Protein AF-A0A7X6PCL8-F1 (afdb_monomer_lite)

Sequence (143 aa):
LRKQEKLTSCVTVKIRYSNFDTHTVQKRIPYTAFDHVLTGIAKDLLTRLYQRRMLIRLIGVRLSHLVRGVQQLDMFDDTPEKISLYMAIDRIRGRFGRDAVRRAAGVMTTGEREERESRRCEYTSDEQKMIRERLRGCVMYGR

pLDDT: mean 78.87, std 12.87, range [42.5, 95.56]

Structure (mmCIF, N/CA/C/O backbone):
data_AF-A0A7X6PCL8-F1
#
_entry.id   AF-A0A7X6PCL8-F1
#
loop_
_atom_site.group_PDB
_atom_site.id
_atom_site.type_symbol
_atom_site.label_atom_id
_atom_site.label_alt_id
_atom_site.label_comp_id
_atom_site.label_asym_id
_atom_site.label_entity_id
_atom_site.label_seq_id
_atom_site.pdbx_PDB_ins_code
_atom_site.Cartn_x
_atom_site.Cartn_y
_atom_site.Cartn_z
_atom_site.occupancy
_atom_site.B_iso_or_equiv
_atom_site.auth_seq_id
_atom_site.auth_comp_id
_atom_site.auth_asym_id
_atom_site.auth_atom_id
_atom_site.pdbx_PDB_model_num
ATOM 1 N N . LEU A 1 1 ? -3.110 -3.630 -9.657 1.00 77.75 1 LEU A N 1
ATOM 2 C CA . LEU A 1 1 ? -1.780 -3.454 -10.273 1.00 77.75 1 LEU A CA 1
ATOM 3 C C . LEU A 1 1 ? -1.328 -4.741 -10.966 1.00 77.75 1 LEU A C 1
ATOM 5 O O . LEU A 1 1 ? -1.470 -4.802 -12.177 1.00 77.75 1 LEU A O 1
ATOM 9 N N . ARG A 1 2 ? -0.944 -5.794 -10.226 1.00 79.00 2 ARG A N 1
ATOM 10 C CA . ARG A 1 2 ? -0.421 -7.056 -10.796 1.00 79.00 2 ARG A CA 1
ATOM 11 C C . ARG A 1 2 ? -1.358 -7.795 -11.757 1.00 79.00 2 ARG A C 1
ATOM 13 O O . ARG A 1 2 ? -0.925 -8.179 -12.826 1.00 79.00 2 ARG A O 1
ATOM 20 N N . LYS A 1 3 ? -2.665 -7.872 -11.458 1.00 80.38 3 LYS A N 1
ATOM 21 C CA . LYS A 1 3 ? -3.669 -8.449 -12.386 1.00 80.38 3 LYS A CA 1
ATOM 22 C C . LYS A 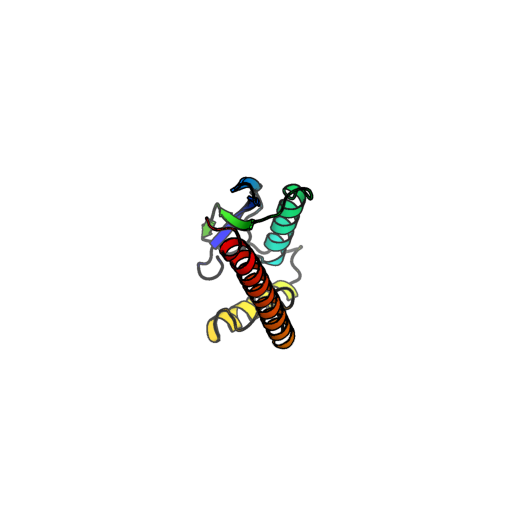1 3 ? -3.718 -7.748 -13.757 1.00 80.38 3 LYS A C 1
ATOM 24 O O . LYS A 1 3 ? -4.203 -8.322 -14.717 1.00 80.38 3 LYS A O 1
ATOM 29 N N . GLN A 1 4 ? -3.292 -6.488 -13.825 1.00 83.31 4 GLN A N 1
ATOM 30 C CA . GLN A 1 4 ? -3.278 -5.704 -15.062 1.00 83.31 4 GLN A CA 1
ATOM 31 C C . GLN A 1 4 ? -1.868 -5.572 -15.656 1.00 83.31 4 GLN A C 1
ATOM 33 O O . GLN A 1 4 ? -1.714 -4.773 -16.574 1.00 83.31 4 GLN A O 1
ATOM 38 N N . GLU A 1 5 ? -0.865 -6.272 -15.106 1.00 82.12 5 GLU A N 1
ATOM 39 C CA . GLU A 1 5 ? 0.532 -6.243 -15.578 1.00 82.12 5 GLU A CA 1
ATOM 40 C C . GLU A 1 5 ? 1.092 -4.816 -15.695 1.00 82.12 5 GLU A C 1
ATOM 42 O O . GLU A 1 5 ? 1.721 -4.414 -16.675 1.00 82.12 5 GLU A O 1
ATOM 47 N N . LYS A 1 6 ? 0.784 -4.004 -14.677 1.00 87.81 6 LYS A N 1
ATOM 48 C CA . LYS A 1 6 ? 1.238 -2.615 -14.581 1.00 87.81 6 LYS A CA 1
ATOM 49 C C . LYS A 1 6 ? 2.320 -2.472 -13.522 1.00 87.81 6 LYS A C 1
ATOM 51 O O . LYS A 1 6 ? 2.242 -3.099 -12.468 1.00 87.81 6 LYS A O 1
ATOM 56 N N . LEU A 1 7 ? 3.245 -1.559 -13.770 1.00 87.81 7 LEU A N 1
ATOM 57 C CA . LEU A 1 7 ? 4.223 -1.029 -12.828 1.00 87.81 7 LEU A CA 1
ATOM 58 C C . LEU A 1 7 ? 3.765 0.349 -12.353 1.00 87.81 7 LEU A C 1
ATOM 60 O O . LEU A 1 7 ? 3.030 1.035 -13.063 1.00 87.81 7 LEU A O 1
ATOM 64 N N . THR A 1 8 ? 4.190 0.766 -11.163 1.00 90.56 8 THR A N 1
ATOM 65 C CA . THR A 1 8 ? 3.921 2.110 -10.627 1.00 90.56 8 THR A CA 1
ATOM 66 C C . THR A 1 8 ? 5.231 2.850 -10.388 1.00 90.56 8 THR A C 1
ATOM 68 O O . THR A 1 8 ? 6.205 2.226 -9.975 1.00 90.56 8 THR A O 1
ATOM 71 N N . SER A 1 9 ? 5.252 4.170 -10.603 1.00 90.69 9 SER A N 1
ATOM 72 C CA . SER A 1 9 ? 6.411 5.017 -10.264 1.00 90.69 9 SER A CA 1
ATOM 73 C C . SER A 1 9 ? 6.125 6.118 -9.251 1.00 90.69 9 SER A C 1
ATOM 75 O O . SER A 1 9 ? 7.060 6.726 -8.746 1.00 90.69 9 SER A O 1
ATOM 77 N N . CYS A 1 10 ? 4.871 6.382 -8.883 1.00 92.44 10 CYS A N 1
ATOM 78 C CA . CYS A 1 10 ? 4.573 7.341 -7.818 1.00 92.44 10 CYS A CA 1
ATOM 79 C C . CYS A 1 10 ? 3.640 6.741 -6.771 1.00 92.44 10 CYS A C 1
ATOM 81 O O . CYS A 1 10 ? 2.604 6.162 -7.104 1.00 92.44 10 CYS A O 1
ATOM 83 N N . VAL A 1 11 ? 3.988 6.945 -5.501 1.00 94.81 11 VAL A N 1
ATOM 84 C CA . VAL A 1 11 ? 3.163 6.590 -4.342 1.00 94.81 11 VAL A CA 1
ATOM 85 C C . VAL A 1 11 ? 2.746 7.875 -3.642 1.00 94.81 11 VAL A C 1
ATOM 87 O O . VAL A 1 11 ? 3.585 8.711 -3.311 1.00 94.81 11 VAL A O 1
ATOM 90 N N . THR A 1 12 ? 1.448 8.027 -3.406 1.00 94.31 12 THR A N 1
ATOM 91 C CA . THR A 1 12 ? 0.860 9.162 -2.695 1.00 94.31 12 THR A CA 1
ATOM 92 C C . THR A 1 12 ? 0.091 8.650 -1.487 1.00 94.31 12 THR A C 1
ATOM 94 O O . THR A 1 12 ? -0.780 7.792 -1.623 1.00 94.31 12 THR A O 1
ATOM 97 N N . VAL A 1 13 ? 0.369 9.207 -0.313 1.00 95.56 13 VAL A N 1
ATOM 98 C CA . VAL A 1 13 ? -0.378 8.940 0.919 1.00 95.56 13 VAL A CA 1
ATOM 99 C C . VAL A 1 13 ? -1.210 10.169 1.255 1.00 95.56 13 VAL A C 1
ATOM 101 O O . VAL A 1 13 ? -0.718 11.296 1.198 1.00 95.56 13 VAL A O 1
ATOM 104 N N . LYS A 1 14 ? -2.484 9.944 1.574 1.00 94.25 14 LYS A N 1
ATOM 105 C CA . LYS A 1 14 ? -3.441 10.961 2.002 1.00 94.25 14 LYS A CA 1
ATOM 106 C C . LYS A 1 14 ? -3.924 10.631 3.407 1.00 94.25 14 LYS A C 1
ATOM 108 O O . LYS A 1 14 ? -4.353 9.504 3.647 1.00 94.25 14 LYS A O 1
ATOM 113 N N . ILE A 1 15 ? -3.900 11.606 4.302 1.00 93.25 15 ILE A N 1
ATOM 114 C CA . ILE A 1 15 ? -4.497 11.507 5.636 1.00 93.25 15 ILE A CA 1
ATOM 115 C C . ILE A 1 15 ? -5.628 12.522 5.698 1.00 93.25 15 ILE A C 1
ATOM 117 O O . ILE A 1 15 ? -5.408 13.693 5.391 1.00 93.25 15 ILE A O 1
ATOM 121 N N . ARG A 1 16 ? -6.823 12.072 6.092 1.00 91.62 16 ARG A N 1
ATOM 122 C CA . ARG A 1 16 ? -7.916 12.970 6.472 1.00 91.62 16 ARG A CA 1
ATOM 123 C C . ARG A 1 16 ? -8.069 12.952 7.984 1.00 91.62 16 ARG A C 1
ATOM 125 O O . ARG A 1 16 ? -8.302 11.887 8.566 1.00 91.62 16 ARG A O 1
ATOM 132 N N . TYR A 1 17 ? -7.948 14.115 8.597 1.00 91.00 17 TYR A N 1
ATOM 133 C CA . TYR A 1 17 ? -8.075 14.290 10.038 1.00 91.00 17 TYR A CA 1
ATOM 134 C C . TYR A 1 17 ? -9.544 14.433 10.461 1.00 91.00 17 TYR A C 1
ATOM 136 O O . TYR A 1 17 ? -10.453 14.529 9.627 1.00 91.00 17 TYR A O 1
ATOM 144 N N . SER A 1 18 ? -9.795 14.386 11.771 1.00 87.75 18 SER A N 1
ATOM 145 C CA . SER A 1 18 ? -11.132 14.550 12.358 1.00 87.75 18 SER A CA 1
ATOM 146 C C . SER A 1 18 ? -11.754 15.918 12.065 1.00 87.75 18 SER A C 1
ATOM 148 O O . SER A 1 18 ? -12.967 16.001 11.903 1.00 87.75 18 SER A O 1
ATOM 150 N N . ASN A 1 19 ? -10.931 16.957 11.910 1.00 87.69 19 ASN A N 1
ATOM 151 C CA . ASN A 1 19 ? -11.332 18.302 11.486 1.00 87.69 19 ASN A CA 1
ATOM 152 C C . ASN A 1 19 ? -11.621 18.412 9.971 1.00 87.69 19 ASN A C 1
ATOM 154 O O . ASN A 1 19 ? -11.813 19.507 9.461 1.00 87.69 19 ASN A O 1
ATOM 158 N N . PHE A 1 20 ? -11.661 17.280 9.258 1.00 85.88 20 PHE A N 1
ATOM 159 C CA . PHE A 1 20 ? -11.860 17.155 7.812 1.00 85.88 20 PHE A CA 1
ATOM 160 C C . PHE A 1 20 ? -10.720 17.669 6.923 1.00 85.88 20 PHE A C 1
ATOM 162 O O . PHE A 1 20 ? -10.811 17.479 5.702 1.00 85.88 20 PHE A O 1
ATOM 169 N N . ASP A 1 21 ? -9.626 18.175 7.498 1.00 88.50 21 ASP A N 1
ATOM 170 C CA . ASP A 1 21 ? -8.441 18.578 6.743 1.00 88.50 21 ASP A CA 1
ATOM 171 C C . ASP A 1 21 ? -7.771 17.377 6.088 1.00 88.50 21 ASP A C 1
ATOM 173 O O . ASP A 1 21 ? -7.688 16.280 6.654 1.00 88.50 21 ASP A O 1
ATOM 177 N N . THR A 1 22 ? -7.286 17.588 4.865 1.00 91.56 22 THR A N 1
ATOM 178 C CA . THR A 1 22 ? -6.624 16.552 4.074 1.00 91.56 22 THR A CA 1
ATOM 179 C C . THR A 1 22 ? -5.187 16.948 3.799 1.00 91.56 22 THR A C 1
ATOM 181 O O . THR A 1 22 ? -4.927 17.887 3.053 1.00 91.56 22 THR A O 1
ATOM 184 N N . HIS A 1 23 ? -4.250 16.172 4.332 1.00 91.81 23 HIS A N 1
ATOM 185 C CA . HIS A 1 23 ? -2.835 16.313 4.015 1.00 91.81 23 HIS A CA 1
ATOM 186 C C . HIS A 1 23 ? -2.397 15.201 3.074 1.00 91.81 23 HIS A C 1
ATOM 188 O O . HIS A 1 23 ? -2.811 14.045 3.211 1.00 91.81 23 HIS A O 1
ATOM 194 N N . THR A 1 24 ? -1.553 15.542 2.103 1.00 93.38 24 THR A N 1
ATOM 195 C CA . THR A 1 24 ? -1.089 14.593 1.092 1.00 93.38 24 THR A CA 1
ATOM 196 C C . THR A 1 24 ? 0.401 14.732 0.855 1.00 93.38 24 THR A C 1
ATOM 198 O O . THR A 1 24 ? 0.884 15.840 0.644 1.00 93.38 24 THR A O 1
ATOM 201 N N . VAL A 1 25 ? 1.114 13.608 0.819 1.00 93.62 25 VAL A N 1
ATOM 202 C CA . VAL A 1 25 ? 2.534 13.561 0.449 1.00 93.62 25 VAL A CA 1
ATOM 203 C C . VAL A 1 25 ? 2.715 12.530 -0.648 1.00 93.62 25 VAL A C 1
ATOM 205 O O . VAL A 1 25 ? 2.105 11.459 -0.622 1.00 93.62 25 VAL A O 1
ATOM 208 N N . GLN A 1 26 ? 3.561 12.855 -1.619 1.00 93.88 26 GLN A N 1
ATOM 209 C CA . GLN A 1 26 ? 3.908 11.970 -2.720 1.00 93.88 26 GLN A CA 1
ATOM 210 C C . GLN A 1 26 ? 5.416 11.750 -2.795 1.00 93.88 26 GLN A C 1
ATOM 212 O O . GLN A 1 26 ? 6.198 12.647 -2.489 1.00 93.88 26 GLN A O 1
ATOM 217 N N . LYS A 1 27 ? 5.817 10.558 -3.235 1.00 94.19 27 LYS A N 1
ATOM 218 C CA . LYS A 1 27 ? 7.205 10.219 -3.553 1.00 94.19 27 LYS A CA 1
ATOM 219 C C . LYS A 1 27 ? 7.257 9.508 -4.896 1.00 94.19 27 LYS A C 1
ATOM 221 O O . LYS A 1 27 ? 6.464 8.597 -5.153 1.00 94.19 27 LYS A O 1
ATOM 226 N N . ARG A 1 28 ? 8.205 9.929 -5.731 1.00 92.75 28 ARG A N 1
ATOM 227 C CA . ARG A 1 28 ? 8.547 9.257 -6.983 1.00 92.75 28 ARG A CA 1
ATOM 228 C C . ARG A 1 28 ? 9.592 8.184 -6.704 1.00 92.75 28 ARG A C 1
ATOM 230 O O . ARG A 1 28 ? 10.536 8.418 -5.954 1.00 92.75 28 ARG A O 1
ATOM 237 N N . ILE A 1 29 ? 9.376 7.013 -7.275 1.00 89.94 29 ILE A N 1
ATOM 238 C CA . ILE A 1 29 ? 10.166 5.800 -7.104 1.00 89.94 29 ILE A CA 1
ATOM 239 C C . ILE A 1 29 ? 10.450 5.185 -8.480 1.00 89.94 29 ILE A C 1
ATOM 241 O O . ILE A 1 29 ? 9.722 5.469 -9.439 1.00 89.94 29 ILE A O 1
ATOM 245 N N . PRO A 1 30 ? 11.485 4.340 -8.597 1.00 87.81 30 PRO A N 1
ATOM 246 C CA . PRO A 1 30 ? 11.675 3.507 -9.777 1.00 87.81 30 PRO A CA 1
ATOM 247 C C . PRO A 1 30 ? 10.439 2.640 -10.046 1.00 87.81 30 PRO A C 1
ATOM 249 O O . PRO A 1 30 ? 9.676 2.321 -9.129 1.00 87.81 30 PRO A O 1
ATOM 252 N N . TYR A 1 31 ? 10.232 2.264 -11.307 1.00 87.62 31 TYR A N 1
ATOM 253 C CA . TYR A 1 31 ? 9.091 1.440 -11.695 1.00 87.62 31 TYR A CA 1
ATOM 254 C C . TYR A 1 31 ? 9.149 0.075 -11.005 1.00 87.62 31 TYR A C 1
ATOM 256 O O . TYR A 1 31 ? 10.044 -0.723 -11.260 1.00 87.62 31 TYR A O 1
ATOM 264 N N . THR A 1 32 ? 8.173 -0.205 -10.140 1.00 86.94 32 THR A N 1
ATOM 265 C CA . THR A 1 32 ? 8.121 -1.465 -9.389 1.00 86.94 32 THR A CA 1
ATOM 266 C C . THR A 1 32 ? 6.687 -1.953 -9.187 1.00 86.94 32 THR A C 1
ATOM 268 O O . THR A 1 32 ? 5.734 -1.167 -9.179 1.00 86.94 32 THR A O 1
ATOM 271 N N . ALA A 1 33 ? 6.529 -3.267 -9.026 1.00 85.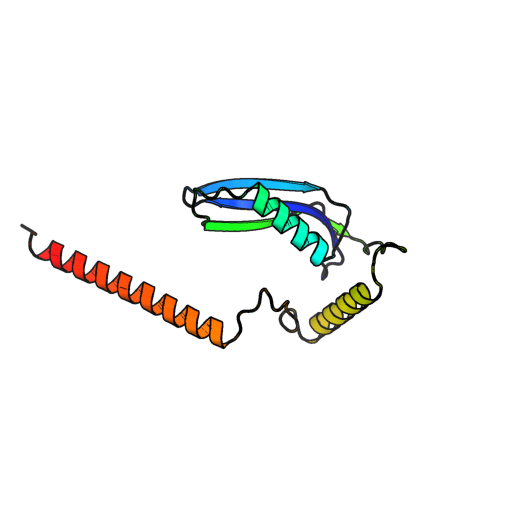50 33 ALA A N 1
ATOM 272 C CA . ALA A 1 33 ? 5.296 -3.932 -8.610 1.00 85.50 33 ALA A CA 1
ATOM 273 C C . ALA A 1 33 ? 5.472 -4.738 -7.306 1.00 85.50 33 ALA A C 1
ATOM 275 O O . ALA A 1 33 ? 4.554 -5.460 -6.887 1.00 85.50 33 ALA A O 1
ATOM 276 N N . PHE A 1 34 ? 6.630 -4.624 -6.647 1.00 84.06 34 PHE A N 1
ATOM 277 C CA . PHE A 1 34 ? 6.931 -5.383 -5.443 1.00 84.06 34 PHE A CA 1
ATOM 278 C C . PHE A 1 34 ? 6.252 -4.816 -4.200 1.00 84.06 34 PHE A C 1
ATOM 280 O O . PHE A 1 34 ? 6.368 -3.640 -3.856 1.00 84.06 34 PHE A O 1
ATOM 287 N N . ASP A 1 35 ? 5.581 -5.706 -3.470 1.00 83.50 35 ASP A N 1
ATOM 288 C CA . ASP A 1 35 ? 4.791 -5.324 -2.305 1.00 83.50 35 ASP A CA 1
ATOM 289 C C . ASP A 1 35 ? 5.674 -4.816 -1.165 1.00 83.50 35 ASP A C 1
ATOM 291 O O . ASP A 1 35 ? 5.286 -3.886 -0.464 1.00 83.50 35 ASP A O 1
ATOM 295 N N . HIS A 1 36 ? 6.850 -5.414 -0.955 1.00 84.88 36 HIS A N 1
ATOM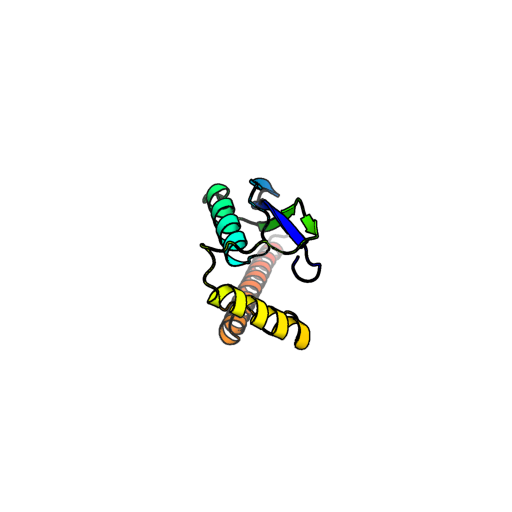 296 C CA . HIS A 1 36 ? 7.756 -5.039 0.131 1.00 84.88 36 HIS A CA 1
ATOM 297 C C . HIS A 1 36 ? 8.303 -3.616 -0.045 1.00 84.88 36 HIS A C 1
ATOM 299 O O . HIS A 1 36 ? 8.217 -2.823 0.892 1.00 84.88 36 HIS A O 1
ATOM 305 N N . VAL A 1 37 ? 8.735 -3.266 -1.261 1.00 87.69 37 VAL A N 1
ATOM 306 C CA . VAL A 1 37 ? 9.202 -1.919 -1.618 1.00 87.69 37 VAL A CA 1
ATOM 307 C C . VAL A 1 37 ? 8.083 -0.895 -1.419 1.00 87.69 37 VAL A C 1
ATOM 309 O O . VAL A 1 37 ? 8.236 0.065 -0.664 1.00 87.69 37 VAL A O 1
ATOM 312 N N . LEU A 1 38 ? 6.911 -1.139 -2.018 1.00 89.00 38 LEU A N 1
ATOM 313 C CA . LEU A 1 38 ? 5.768 -0.225 -1.926 1.00 89.00 38 LEU A CA 1
ATOM 314 C C . LEU A 1 38 ? 5.264 -0.059 -0.486 1.00 89.00 38 LEU A C 1
ATOM 316 O O . LEU A 1 38 ? 4.911 1.049 -0.083 1.00 89.00 38 LEU A O 1
ATOM 320 N N . THR A 1 39 ? 5.248 -1.141 0.299 1.00 89.56 39 THR A N 1
ATOM 321 C CA . THR A 1 39 ? 4.826 -1.097 1.708 1.00 89.56 39 THR A CA 1
ATOM 322 C C . THR A 1 39 ? 5.807 -0.284 2.550 1.00 89.56 39 THR A C 1
ATOM 324 O O . THR A 1 39 ? 5.358 0.508 3.375 1.00 89.56 39 THR A O 1
ATOM 327 N N . GLY A 1 40 ? 7.118 -0.454 2.347 1.00 91.56 40 GLY A N 1
ATOM 328 C CA . GLY A 1 40 ? 8.144 0.321 3.050 1.00 91.56 40 GLY A CA 1
ATOM 329 C C . GLY A 1 40 ? 7.999 1.816 2.776 1.00 91.56 40 GLY A C 1
ATOM 330 O O . GLY A 1 40 ? 7.802 2.603 3.695 1.00 91.56 40 GLY A O 1
ATOM 331 N N . ILE A 1 41 ? 7.932 2.192 1.497 1.00 92.44 41 ILE A N 1
ATOM 332 C CA . ILE A 1 41 ? 7.784 3.595 1.089 1.00 92.44 41 ILE A CA 1
ATOM 333 C C . ILE A 1 41 ? 6.484 4.212 1.616 1.00 92.44 41 ILE A C 1
ATOM 335 O O . ILE A 1 41 ? 6.482 5.357 2.067 1.00 92.44 41 ILE A O 1
ATOM 339 N N . ALA A 1 42 ? 5.368 3.479 1.567 1.00 92.50 42 ALA A N 1
ATOM 340 C CA . ALA A 1 42 ? 4.097 3.975 2.084 1.00 92.50 42 ALA A CA 1
ATOM 341 C C . ALA A 1 42 ? 4.153 4.226 3.600 1.00 92.50 42 ALA A C 1
ATOM 343 O O . ALA A 1 42 ? 3.614 5.230 4.064 1.00 92.50 42 ALA A O 1
ATOM 344 N N . LYS A 1 43 ? 4.829 3.353 4.360 1.00 92.38 43 LYS A N 1
ATOM 345 C CA . LYS A 1 43 ? 5.056 3.548 5.799 1.00 92.38 43 LYS A CA 1
ATOM 346 C C . LYS A 1 43 ? 5.931 4.768 6.067 1.00 92.38 43 LYS A C 1
ATOM 348 O O . LYS A 1 43 ? 5.566 5.581 6.907 1.00 92.38 43 LYS A O 1
ATOM 353 N N . ASP A 1 44 ? 7.016 4.947 5.320 1.00 93.81 44 ASP A N 1
ATOM 354 C CA . ASP A 1 44 ? 7.899 6.110 5.476 1.00 93.81 44 ASP A CA 1
ATOM 355 C C . ASP A 1 44 ? 7.156 7.424 5.219 1.00 93.81 44 ASP A C 1
ATOM 357 O O . ASP A 1 44 ? 7.284 8.390 5.972 1.00 93.81 44 ASP A O 1
ATOM 361 N N . LEU A 1 45 ? 6.347 7.456 4.157 1.00 92.56 45 LEU A N 1
ATOM 362 C CA . LEU A 1 45 ? 5.510 8.604 3.824 1.00 92.56 45 LEU A CA 1
ATOM 363 C C . LEU A 1 45 ? 4.472 8.888 4.905 1.00 92.56 45 LEU A C 1
ATOM 365 O O . LEU A 1 45 ? 4.256 10.049 5.252 1.00 92.56 45 LEU A O 1
ATOM 369 N N . LEU A 1 46 ? 3.850 7.839 5.445 1.00 91.88 46 LEU A N 1
ATOM 370 C CA . LEU A 1 46 ? 2.888 7.968 6.528 1.00 91.88 46 LEU A CA 1
ATOM 371 C C . LEU A 1 46 ? 3.549 8.554 7.778 1.00 91.88 46 LEU A C 1
ATOM 373 O O . LEU A 1 46 ? 3.024 9.512 8.330 1.00 91.88 46 LEU A O 1
ATOM 377 N N . THR A 1 47 ? 4.713 8.043 8.180 1.00 91.06 47 THR A N 1
ATOM 378 C CA . THR A 1 47 ? 5.454 8.531 9.354 1.00 91.06 47 THR A CA 1
ATOM 379 C C . THR A 1 47 ? 5.837 10.002 9.217 1.00 91.06 47 THR A C 1
ATOM 381 O O . THR A 1 47 ? 5.738 10.748 10.184 1.00 91.06 47 THR A O 1
ATOM 384 N N . ARG A 1 48 ? 6.227 10.446 8.015 1.00 89.19 48 ARG A N 1
ATOM 385 C CA . ARG A 1 48 ? 6.552 11.860 7.751 1.00 89.19 48 ARG A CA 1
ATOM 386 C C . ARG A 1 48 ? 5.331 12.775 7.798 1.00 89.19 48 ARG A C 1
ATOM 388 O O . ARG A 1 48 ? 5.448 13.927 8.196 1.00 89.19 48 ARG A O 1
ATOM 395 N N . LEU A 1 49 ? 4.181 12.282 7.344 1.00 87.75 49 LEU A N 1
ATOM 396 C CA . LEU A 1 49 ? 2.941 13.054 7.279 1.00 87.75 49 LEU A CA 1
ATOM 397 C C . LEU A 1 49 ? 2.173 13.057 8.609 1.00 87.75 49 LEU A C 1
ATOM 399 O O . LEU A 1 49 ? 1.353 13.942 8.852 1.00 87.75 49 LEU A O 1
ATOM 403 N N . TYR A 1 50 ? 2.408 12.052 9.449 1.00 85.88 5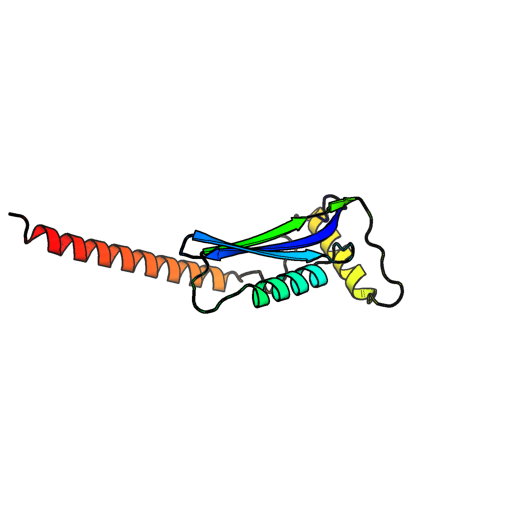0 TYR A N 1
ATOM 404 C CA . TYR A 1 50 ? 1.655 11.826 10.668 1.00 85.88 50 TYR A CA 1
ATOM 405 C C . TYR A 1 50 ? 2.014 12.826 11.770 1.00 85.88 50 TYR A C 1
ATOM 407 O O . TYR A 1 50 ? 3.130 12.842 12.288 1.00 85.88 50 TYR A O 1
ATOM 415 N N . GLN A 1 51 ? 1.022 13.612 12.191 1.00 78.88 51 GLN A N 1
ATOM 416 C CA . GLN A 1 51 ? 1.114 14.473 13.366 1.00 78.88 51 GLN A CA 1
ATOM 417 C C . GLN A 1 51 ? 0.353 13.849 14.542 1.00 78.88 51 GLN A C 1
ATOM 419 O O . GLN A 1 51 ? -0.858 13.651 14.481 1.00 78.88 51 GLN A O 1
ATOM 424 N N . ARG A 1 52 ? 1.057 13.591 15.652 1.00 75.69 52 ARG A N 1
ATOM 425 C CA . ARG A 1 52 ? 0.508 12.923 16.852 1.00 75.69 52 ARG A CA 1
ATOM 426 C C . ARG A 1 52 ? -0.646 13.658 17.542 1.00 75.69 52 ARG A C 1
ATOM 428 O O . ARG A 1 52 ? -1.354 13.046 18.330 1.00 75.69 52 ARG A O 1
ATOM 435 N N . ARG A 1 53 ? -0.820 14.959 17.294 1.00 81.69 53 ARG A N 1
ATOM 436 C CA . ARG A 1 53 ? -1.784 15.795 18.029 1.00 81.69 53 ARG A CA 1
ATOM 437 C C . ARG A 1 53 ? -3.235 15.621 17.580 1.00 81.69 53 ARG A C 1
ATOM 439 O O . ARG A 1 53 ? -4.127 15.993 18.331 1.00 81.69 53 ARG A O 1
ATOM 446 N N . MET A 1 54 ? -3.484 15.083 16.385 1.00 82.50 54 MET A N 1
ATOM 447 C CA . MET A 1 54 ? -4.833 14.995 15.817 1.00 82.50 54 MET A CA 1
ATOM 448 C C . MET A 1 54 ? -5.236 13.557 15.492 1.00 82.50 54 MET A C 1
ATOM 450 O O . MET A 1 54 ? -4.434 12.761 15.002 1.00 82.50 54 MET A O 1
ATOM 454 N N . LEU A 1 55 ? -6.513 13.242 15.727 1.00 86.75 55 LEU A N 1
ATOM 455 C CA . LEU A 1 55 ? -7.100 11.948 15.383 1.00 86.75 55 LEU A CA 1
ATOM 456 C C . LEU A 1 55 ? -7.282 11.825 13.867 1.00 86.75 55 LEU A C 1
ATOM 458 O O . LEU A 1 55 ? -7.759 12.743 13.195 1.00 86.75 55 LEU A O 1
ATOM 462 N N . ILE A 1 56 ? -6.930 10.659 13.328 1.00 88.19 56 ILE A N 1
ATOM 463 C CA . ILE A 1 56 ? -7.103 10.343 11.910 1.00 88.19 56 ILE A CA 1
ATOM 464 C C . ILE A 1 56 ? -8.468 9.693 11.700 1.00 88.19 56 ILE A C 1
ATOM 466 O O . ILE A 1 56 ? -8.817 8.739 12.392 1.00 88.19 56 ILE A O 1
ATOM 470 N N . ARG A 1 57 ? -9.207 10.159 10.689 1.00 87.75 57 ARG A N 1
ATOM 471 C CA . ARG A 1 57 ? -10.462 9.538 10.251 1.00 87.75 57 ARG A CA 1
ATOM 472 C C . ARG A 1 57 ? -10.227 8.437 9.222 1.00 87.75 57 ARG A C 1
ATOM 474 O O . ARG A 1 57 ? -10.854 7.386 9.290 1.00 87.75 57 ARG A O 1
ATOM 481 N N . LEU A 1 58 ? -9.364 8.697 8.237 1.00 90.38 58 LEU A N 1
ATOM 482 C CA . LEU A 1 58 ? -9.017 7.728 7.197 1.00 90.38 58 LEU A CA 1
ATOM 483 C C . LEU A 1 58 ? -7.626 7.983 6.616 1.00 90.38 58 LEU A C 1
ATOM 485 O O . LEU A 1 58 ? -7.139 9.115 6.576 1.00 90.38 58 LEU A O 1
ATOM 489 N N . ILE A 1 59 ? -7.029 6.907 6.109 1.00 92.19 59 ILE A N 1
ATOM 490 C CA . ILE A 1 59 ? -5.755 6.917 5.394 1.00 92.19 59 ILE A CA 1
ATOM 491 C C . ILE A 1 59 ? -6.007 6.336 4.005 1.00 92.19 59 ILE A C 1
ATOM 493 O O . ILE A 1 59 ? -6.558 5.245 3.870 1.00 92.19 59 ILE A O 1
ATOM 497 N N . GLY A 1 60 ? -5.613 7.070 2.971 1.00 93.06 60 GLY A N 1
ATOM 498 C CA . GLY A 1 60 ? -5.693 6.638 1.581 1.00 93.06 60 GLY A CA 1
ATOM 499 C C . GLY A 1 60 ? -4.305 6.484 0.976 1.00 93.06 60 GLY A C 1
ATOM 500 O O . GLY A 1 60 ? -3.467 7.370 1.116 1.00 93.06 60 GLY A O 1
ATOM 501 N N . VAL A 1 61 ? -4.074 5.390 0.251 1.00 93.81 61 VAL A N 1
ATOM 502 C CA . VAL A 1 61 ? -2.862 5.199 -0.557 1.00 93.81 61 VAL A CA 1
ATOM 503 C C . VAL A 1 61 ? -3.260 5.193 -2.027 1.00 93.81 61 VAL A C 1
ATOM 505 O O . VAL A 1 61 ? -4.101 4.402 -2.451 1.00 93.81 61 VAL A O 1
ATOM 508 N N . ARG A 1 62 ? -2.663 6.090 -2.809 1.00 92.88 62 ARG A N 1
ATOM 509 C CA . ARG A 1 62 ? -2.862 6.205 -4.254 1.00 92.88 62 ARG A CA 1
ATOM 510 C C . ARG A 1 62 ? -1.558 5.886 -4.970 1.00 92.88 62 ARG A C 1
ATOM 512 O O . ARG A 1 62 ? -0.503 6.398 -4.612 1.00 92.88 62 ARG A O 1
ATOM 519 N N . LEU A 1 63 ? -1.663 5.080 -6.017 1.00 92.25 63 LEU A N 1
ATOM 520 C CA . LEU A 1 63 ? -0.581 4.820 -6.959 1.00 92.25 63 LEU A CA 1
ATOM 521 C C . LEU A 1 63 ? -0.844 5.621 -8.235 1.00 92.25 63 LEU A C 1
ATOM 523 O O . LEU A 1 63 ? -1.978 5.657 -8.718 1.00 92.25 63 LEU A O 1
ATOM 527 N N . SER A 1 64 ? 0.186 6.280 -8.756 1.00 90.50 64 SER A N 1
ATOM 528 C CA . SER A 1 64 ? 0.122 7.115 -9.962 1.00 90.50 64 SER A CA 1
ATOM 529 C C . SER A 1 64 ? 1.280 6.775 -10.904 1.00 90.50 64 SER A C 1
ATOM 531 O O . SER A 1 64 ? 2.237 6.119 -10.494 1.00 90.50 64 SER A O 1
ATOM 533 N N . HIS A 1 65 ? 1.194 7.238 -12.159 1.00 89.69 65 HIS A N 1
ATOM 534 C CA . HIS A 1 65 ? 2.134 6.890 -13.235 1.00 89.69 65 HIS A CA 1
ATOM 535 C C . HIS A 1 65 ? 2.241 5.374 -13.431 1.00 89.69 65 HIS A C 1
ATOM 537 O O . HIS A 1 65 ? 3.268 4.748 -13.163 1.00 89.69 65 HIS A O 1
ATOM 543 N N . LEU A 1 66 ? 1.124 4.789 -13.865 1.00 90.38 66 LEU A N 1
ATOM 544 C CA . LEU A 1 66 ? 1.051 3.367 -14.148 1.00 90.38 66 LEU A CA 1
ATOM 545 C C . LEU A 1 66 ? 1.485 3.105 -15.586 1.00 90.38 66 LEU A C 1
ATOM 547 O O . LEU A 1 66 ? 0.873 3.628 -16.515 1.00 90.38 66 LEU A O 1
ATOM 551 N N . VAL A 1 67 ? 2.494 2.263 -15.757 1.00 88.12 67 VAL A N 1
ATOM 552 C CA . VAL A 1 67 ? 3.012 1.851 -17.067 1.00 88.12 67 VAL A CA 1
ATOM 553 C C . VAL A 1 67 ? 2.758 0.359 -17.234 1.00 88.12 67 VAL A C 1
ATOM 555 O O . VAL A 1 67 ? 2.858 -0.388 -16.264 1.00 88.12 67 VAL A O 1
ATOM 558 N N . ARG A 1 68 ? 2.374 -0.083 -18.436 1.00 82.94 68 ARG A N 1
ATOM 559 C CA . ARG A 1 68 ? 2.296 -1.517 -18.751 1.00 82.94 68 ARG A CA 1
ATOM 560 C C . ARG A 1 68 ? 3.702 -2.028 -19.028 1.00 82.94 68 ARG A C 1
ATOM 562 O O . ARG A 1 68 ? 4.411 -1.427 -19.827 1.00 82.94 68 ARG A O 1
ATOM 569 N N . GLY A 1 69 ? 4.089 -3.108 -18.370 1.00 76.44 69 GLY A N 1
ATOM 570 C CA . GLY A 1 69 ? 5.413 -3.682 -18.546 1.00 76.44 69 GLY A CA 1
ATOM 571 C C . GLY A 1 69 ? 5.723 -4.731 -17.496 1.00 76.44 69 GLY A C 1
ATOM 572 O O . GLY A 1 69 ? 5.089 -4.793 -16.439 1.00 76.44 69 GLY A O 1
ATOM 573 N N . VAL A 1 70 ? 6.725 -5.545 -17.803 1.00 69.56 70 VAL A N 1
ATOM 574 C CA . VAL A 1 70 ? 7.320 -6.467 -16.842 1.00 69.56 70 VAL A CA 1
ATOM 575 C C . VAL A 1 70 ? 8.329 -5.708 -15.993 1.00 69.56 70 VAL A C 1
ATOM 577 O O . VAL A 1 70 ? 9.043 -4.834 -16.485 1.00 69.56 70 VAL A O 1
ATOM 580 N N . GLN A 1 71 ? 8.348 -5.996 -14.696 1.00 71.06 71 GLN A N 1
ATOM 581 C CA . GLN A 1 71 ? 9.344 -5.409 -13.815 1.00 71.06 71 GLN A CA 1
ATOM 582 C C . GLN A 1 71 ? 10.717 -5.951 -14.217 1.00 71.06 71 GLN A C 1
ATOM 584 O O . GLN A 1 71 ? 10.887 -7.166 -14.295 1.00 71.06 71 GLN A O 1
ATOM 589 N N . GLN A 1 72 ? 11.676 -5.062 -14.474 1.00 66.75 72 GLN A N 1
ATOM 590 C CA . GLN A 1 72 ? 13.057 -5.474 -14.679 1.00 66.75 72 GLN A CA 1
ATOM 591 C C . GLN A 1 72 ? 13.603 -5.982 -13.344 1.00 66.75 72 GLN A C 1
ATOM 593 O O . GLN A 1 72 ? 13.563 -5.265 -12.343 1.00 66.75 72 GLN A O 1
ATOM 598 N N . LEU A 1 73 ? 14.030 -7.241 -13.339 1.00 69.31 73 LEU A N 1
ATOM 599 C CA . LEU A 1 73 ? 14.736 -7.841 -12.218 1.00 69.31 73 LEU A CA 1
ATOM 600 C C . LEU A 1 73 ? 16.167 -7.327 -12.252 1.00 69.31 73 LEU A C 1
ATOM 602 O O . LEU A 1 73 ? 16.789 -7.323 -13.319 1.00 69.31 73 LEU A O 1
ATOM 606 N N . ASP A 1 74 ? 16.664 -6.881 -11.107 1.00 66.44 74 ASP A N 1
ATOM 607 C CA . ASP A 1 74 ? 18.080 -6.586 -11.008 1.00 66.44 74 ASP A CA 1
ATOM 608 C C . ASP A 1 74 ? 18.862 -7.903 -10.926 1.00 66.44 74 ASP A C 1
ATOM 610 O O . ASP A 1 74 ? 18.465 -8.827 -10.214 1.00 66.44 74 ASP A O 1
ATOM 614 N N . MET A 1 75 ? 19.951 -8.017 -11.691 1.00 64.38 75 MET A N 1
ATOM 615 C CA . MET A 1 75 ? 20.761 -9.244 -11.719 1.00 64.38 75 MET A CA 1
ATOM 616 C C . MET A 1 75 ? 21.550 -9.454 -10.420 1.00 64.38 75 MET A C 1
ATOM 618 O O . MET A 1 75 ? 22.056 -10.555 -10.204 1.00 64.38 75 MET A O 1
ATOM 622 N N . PHE A 1 76 ? 21.660 -8.428 -9.570 1.00 66.88 76 PHE A N 1
ATOM 623 C CA . PHE A 1 76 ? 22.561 -8.420 -8.421 1.00 66.88 76 PHE A CA 1
ATOM 624 C C . PHE A 1 76 ? 21.845 -8.252 -7.074 1.00 66.88 76 PHE A C 1
ATOM 626 O O . PHE A 1 76 ? 22.364 -8.727 -6.066 1.00 66.88 76 PHE A O 1
ATOM 633 N N . ASP A 1 77 ? 20.666 -7.625 -7.045 1.00 59.88 77 ASP A N 1
ATOM 634 C CA . ASP A 1 77 ? 20.062 -7.123 -5.801 1.00 59.88 77 ASP A CA 1
ATOM 635 C C . ASP A 1 77 ? 18.769 -7.850 -5.367 1.00 59.88 77 ASP A C 1
ATOM 637 O O . ASP A 1 77 ? 18.290 -7.681 -4.243 1.00 59.88 77 ASP A O 1
ATOM 641 N N . ASP A 1 78 ? 18.217 -8.746 -6.194 1.00 60.56 78 ASP A N 1
ATOM 642 C CA . ASP A 1 78 ? 17.027 -9.518 -5.828 1.00 60.56 78 ASP A CA 1
ATOM 643 C C . ASP A 1 78 ? 17.360 -10.987 -5.542 1.00 60.56 78 ASP A C 1
ATOM 645 O O . ASP A 1 78 ? 17.633 -11.782 -6.441 1.00 60.56 78 ASP A O 1
ATOM 649 N N . THR A 1 79 ? 17.268 -11.382 -4.265 1.00 67.25 79 THR A N 1
ATOM 650 C CA . THR A 1 79 ? 17.363 -12.790 -3.854 1.00 67.25 79 THR A CA 1
ATOM 651 C C . THR A 1 79 ? 16.360 -13.612 -4.685 1.00 67.25 79 THR A C 1
ATOM 653 O O . THR A 1 79 ? 15.149 -13.386 -4.545 1.00 67.25 79 THR A O 1
ATOM 656 N N . PRO A 1 80 ? 16.799 -14.568 -5.527 1.00 71.06 80 PRO A N 1
ATOM 657 C CA . PRO A 1 80 ? 15.920 -15.295 -6.456 1.00 71.06 80 PRO A CA 1
ATOM 658 C C . PRO A 1 80 ? 14.760 -16.003 -5.738 1.00 71.06 80 PRO A C 1
ATOM 660 O O . PRO A 1 80 ? 13.657 -16.151 -6.270 1.00 71.06 80 PRO A O 1
ATOM 663 N N . GLU A 1 81 ? 14.978 -16.350 -4.474 1.00 77.44 81 GLU A N 1
ATOM 664 C CA . GLU A 1 81 ? 13.998 -16.901 -3.542 1.00 77.44 81 GLU A CA 1
ATOM 665 C C . GLU A 1 81 ? 12.750 -16.019 -3.382 1.00 77.44 81 GLU A C 1
ATOM 667 O O . GLU A 1 81 ? 11.624 -16.519 -3.430 1.00 77.44 81 GLU A O 1
ATOM 672 N N . LYS A 1 82 ? 12.912 -14.695 -3.238 1.00 78.81 82 LYS A N 1
ATOM 673 C CA . LYS A 1 82 ? 11.785 -13.766 -3.044 1.00 78.81 82 LYS A CA 1
ATOM 674 C C . LYS A 1 82 ? 10.935 -13.655 -4.303 1.00 78.81 82 LYS A C 1
ATOM 676 O O . LYS A 1 82 ? 9.711 -13.572 -4.209 1.00 78.81 82 LYS A O 1
ATOM 681 N N . ILE A 1 83 ? 11.568 -13.666 -5.473 1.00 79.31 83 ILE A N 1
ATOM 682 C CA . ILE A 1 83 ? 10.873 -13.618 -6.763 1.00 79.31 83 ILE A CA 1
ATOM 683 C C . ILE A 1 83 ? 10.056 -14.897 -6.945 1.00 79.31 83 ILE A C 1
ATOM 685 O O . ILE A 1 83 ? 8.853 -14.822 -7.202 1.00 79.31 83 ILE A O 1
ATOM 689 N N . SER A 1 84 ? 10.684 -16.056 -6.725 1.00 83.81 84 SER A N 1
ATOM 690 C CA . SER A 1 84 ? 10.019 -17.362 -6.778 1.00 83.81 84 SER A CA 1
ATOM 691 C C . SER A 1 84 ? 8.818 -17.418 -5.829 1.00 83.81 84 SER A C 1
ATOM 693 O O . SER A 1 84 ? 7.720 -17.814 -6.229 1.00 83.81 84 SER A O 1
ATOM 695 N N . LEU A 1 85 ? 8.978 -16.902 -4.604 1.00 85.19 85 LEU A N 1
ATOM 696 C CA . LEU A 1 85 ? 7.893 -16.781 -3.634 1.00 85.19 85 LEU A CA 1
ATOM 697 C C . LEU A 1 85 ? 6.740 -15.913 -4.161 1.00 85.19 85 LEU A C 1
ATOM 699 O O . LEU A 1 85 ? 5.584 -16.330 -4.092 1.00 85.19 85 LEU A O 1
ATOM 703 N N . TYR A 1 86 ? 7.016 -14.722 -4.705 1.00 83.88 86 TYR A N 1
ATOM 704 C CA . TYR A 1 86 ? 5.962 -13.861 -5.254 1.00 83.88 86 TYR A CA 1
ATOM 705 C C . TYR A 1 86 ? 5.243 -14.509 -6.440 1.00 83.88 86 TYR A C 1
ATOM 707 O O . TYR A 1 86 ? 4.014 -14.452 -6.497 1.00 83.88 86 TYR A O 1
ATOM 715 N N . MET A 1 87 ? 5.973 -15.173 -7.339 1.00 84.31 87 MET A N 1
ATOM 716 C CA . MET A 1 87 ? 5.384 -15.902 -8.465 1.00 84.31 87 MET A CA 1
ATOM 717 C C . MET A 1 87 ? 4.505 -17.066 -7.991 1.00 84.31 87 MET A C 1
ATOM 719 O O . MET A 1 87 ? 3.412 -17.271 -8.524 1.00 84.31 87 MET A O 1
ATOM 723 N N . ALA A 1 88 ? 4.938 -17.807 -6.967 1.00 87.69 88 ALA A N 1
ATOM 724 C CA . ALA A 1 88 ? 4.157 -18.886 -6.369 1.00 87.69 88 ALA A CA 1
ATOM 725 C C . ALA A 1 88 ? 2.870 -18.357 -5.715 1.00 87.69 88 ALA A C 1
ATOM 727 O O . ALA A 1 88 ? 1.786 -18.890 -5.964 1.00 87.69 88 ALA A O 1
ATOM 728 N N . ILE A 1 89 ? 2.964 -17.269 -4.943 1.00 86.56 89 ILE A N 1
ATOM 729 C CA . ILE A 1 89 ? 1.808 -16.607 -4.322 1.00 86.56 89 ILE A CA 1
ATOM 730 C C . ILE A 1 89 ? 0.820 -16.133 -5.389 1.00 86.56 89 ILE A C 1
ATOM 732 O O . ILE A 1 89 ? -0.384 -16.367 -5.263 1.00 86.56 89 ILE A O 1
ATOM 736 N N . ASP A 1 90 ? 1.308 -15.490 -6.449 1.00 85.44 90 ASP A N 1
ATOM 737 C CA . ASP A 1 90 ? 0.452 -14.970 -7.512 1.00 85.44 90 ASP A CA 1
ATOM 738 C C . ASP A 1 90 ? -0.212 -16.114 -8.306 1.00 85.44 90 ASP A C 1
ATOM 740 O O . ASP A 1 90 ? -1.400 -16.023 -8.623 1.00 85.44 90 ASP A O 1
ATOM 744 N N . ARG A 1 91 ? 0.474 -17.252 -8.504 1.00 88.06 91 ARG A N 1
ATOM 745 C CA . ARG A 1 91 ? -0.116 -18.477 -9.080 1.00 88.06 91 ARG A CA 1
ATOM 746 C C . ARG A 1 91 ? -1.235 -19.054 -8.209 1.00 88.06 91 ARG A C 1
ATOM 748 O O . ARG A 1 91 ? -2.261 -19.490 -8.730 1.00 88.06 91 ARG A O 1
ATOM 755 N N . ILE A 1 92 ? -1.059 -19.075 -6.887 1.00 89.00 92 ILE A N 1
ATOM 756 C CA . ILE A 1 92 ? -2.097 -19.540 -5.952 1.00 89.00 92 ILE A CA 1
ATOM 757 C C . ILE A 1 92 ? -3.296 -18.586 -5.994 1.00 89.00 92 ILE A C 1
ATOM 759 O O . ILE A 1 92 ? -4.428 -19.037 -6.162 1.00 89.00 92 ILE A O 1
ATOM 763 N N . ARG A 1 93 ? -3.060 -17.271 -5.943 1.00 87.19 93 ARG A N 1
ATOM 764 C CA . ARG A 1 93 ? -4.119 -16.250 -6.021 1.00 87.19 93 ARG A CA 1
ATOM 765 C C . ARG A 1 93 ? -4.883 -16.265 -7.344 1.00 87.19 93 ARG A C 1
ATOM 767 O O . ARG A 1 93 ? -6.065 -15.928 -7.362 1.00 87.19 93 ARG A O 1
ATOM 774 N N . GLY A 1 94 ? -4.226 -16.644 -8.441 1.00 85.81 94 GLY A N 1
ATOM 775 C CA . GLY A 1 94 ? -4.870 -16.828 -9.741 1.00 85.81 94 GLY A CA 1
ATOM 776 C C . GLY A 1 94 ? -5.886 -17.973 -9.750 1.00 85.81 94 GLY A C 1
ATOM 777 O O . GLY A 1 94 ? -6.935 -17.836 -10.369 1.00 85.81 94 GLY A O 1
ATOM 778 N N . ARG A 1 95 ? -5.603 -19.066 -9.027 1.00 87.75 95 ARG A N 1
ATOM 779 C CA . ARG A 1 95 ? -6.463 -20.262 -8.968 1.00 87.75 95 ARG A CA 1
ATOM 780 C C . ARG A 1 95 ? -7.559 -20.175 -7.907 1.00 87.75 95 ARG A C 1
ATOM 782 O O . ARG A 1 95 ? -8.704 -20.489 -8.192 1.00 87.75 95 ARG A O 1
ATOM 789 N N . PHE A 1 96 ? -7.209 -19.742 -6.697 1.00 85.44 96 PHE A N 1
ATOM 790 C CA . PHE A 1 96 ? -8.093 -19.783 -5.522 1.00 85.44 96 PHE A CA 1
ATOM 791 C C . PHE A 1 96 ? -8.689 -18.416 -5.151 1.00 85.44 96 PHE A C 1
ATOM 793 O O . PHE A 1 96 ? -9.418 -18.290 -4.171 1.00 85.44 96 PHE A O 1
ATOM 800 N N . GLY A 1 97 ? -8.380 -17.370 -5.920 1.00 83.44 97 GLY A N 1
ATOM 801 C CA . GLY A 1 97 ? -8.841 -16.009 -5.660 1.00 83.44 97 GLY A CA 1
ATOM 802 C C . GLY A 1 97 ? -7.905 -15.195 -4.759 1.00 83.44 97 GLY A C 1
ATOM 803 O O . GLY A 1 97 ? -6.908 -15.674 -4.219 1.00 83.44 97 GLY A O 1
ATOM 804 N N . ARG A 1 98 ? -8.212 -13.898 -4.614 1.00 76.69 98 ARG A N 1
ATOM 805 C CA . ARG A 1 98 ? -7.313 -12.918 -3.963 1.00 76.69 98 ARG A CA 1
ATOM 806 C C . ARG A 1 98 ? -7.124 -13.158 -2.469 1.00 76.69 98 ARG A C 1
ATOM 808 O O . ARG A 1 98 ? -6.083 -12.786 -1.933 1.00 76.69 98 ARG A O 1
ATOM 815 N N . ASP A 1 99 ? -8.113 -13.761 -1.822 1.00 78.38 99 ASP A N 1
ATOM 816 C CA . ASP A 1 99 ? -8.122 -13.962 -0.376 1.00 78.38 99 ASP A CA 1
ATOM 817 C C . ASP A 1 99 ? -7.480 -15.283 0.061 1.00 78.38 99 ASP A C 1
ATOM 819 O O . ASP A 1 99 ? -7.299 -15.491 1.255 1.00 78.38 99 ASP A O 1
ATOM 823 N N . ALA A 1 100 ? -7.046 -16.121 -0.889 1.00 80.94 100 ALA A N 1
ATOM 824 C CA . ALA A 1 100 ? -6.400 -17.401 -0.603 1.00 80.94 100 ALA A CA 1
ATOM 825 C C . ALA A 1 100 ? -5.056 -17.255 0.129 1.00 80.94 100 ALA A C 1
ATOM 827 O O . ALA A 1 100 ? -4.708 -18.085 0.961 1.00 80.94 100 ALA A O 1
ATOM 828 N N . VAL A 1 101 ? -4.288 -16.198 -0.173 1.00 81.81 101 VAL A N 1
ATOM 829 C CA . VAL A 1 101 ? -2.987 -15.941 0.466 1.00 81.81 101 VAL A CA 1
ATOM 830 C C . VAL A 1 101 ? -2.871 -14.473 0.841 1.00 81.81 101 VAL A C 1
ATOM 832 O O . VAL A 1 101 ? -2.795 -13.584 -0.019 1.00 81.81 101 VAL A O 1
ATOM 835 N N . ARG A 1 102 ? -2.798 -14.216 2.145 1.00 79.19 102 ARG A N 1
ATOM 836 C CA . ARG A 1 102 ? -2.666 -12.883 2.734 1.00 79.19 102 ARG A CA 1
ATOM 837 C C . ARG A 1 102 ? -1.466 -12.839 3.675 1.00 79.19 102 ARG A C 1
ATOM 839 O O . ARG A 1 102 ? -1.091 -13.842 4.269 1.00 79.19 102 ARG A O 1
ATOM 846 N N . ARG A 1 103 ? -0.847 -11.662 3.804 1.00 76.56 103 ARG A N 1
ATOM 847 C CA . ARG A 1 103 ? 0.226 -11.457 4.787 1.00 76.56 103 ARG A CA 1
ATOM 848 C C . ARG A 1 103 ? -0.372 -11.498 6.193 1.00 76.56 103 ARG A C 1
ATOM 850 O O . ARG A 1 103 ? -1.303 -10.739 6.453 1.00 76.56 103 ARG A O 1
ATOM 857 N N . ALA A 1 104 ? 0.200 -12.319 7.075 1.00 76.75 104 ALA A N 1
ATOM 858 C CA . ALA A 1 104 ? -0.269 -12.510 8.451 1.00 76.75 104 ALA A CA 1
ATOM 859 C C . ALA A 1 104 ? -0.458 -11.182 9.202 1.00 76.75 104 ALA A C 1
ATOM 861 O O . ALA A 1 104 ? -1.497 -10.963 9.805 1.00 76.75 104 ALA A O 1
ATOM 862 N N . ALA A 1 105 ? 0.470 -10.233 9.034 1.00 74.44 105 ALA A N 1
ATOM 863 C CA . ALA A 1 105 ? 0.413 -8.912 9.669 1.00 74.44 105 ALA A CA 1
ATOM 864 C C . ALA A 1 105 ? -0.844 -8.068 9.349 1.00 74.44 105 ALA A C 1
ATOM 866 O O . ALA A 1 105 ? -1.058 -7.038 9.980 1.00 74.44 105 ALA A O 1
ATOM 867 N N . GLY A 1 106 ? -1.641 -8.441 8.341 1.00 66.38 106 GLY A N 1
ATOM 868 C CA . GLY A 1 106 ? -2.898 -7.769 7.993 1.00 66.38 106 GLY A CA 1
ATOM 869 C C . GLY A 1 106 ? -4.141 -8.652 8.119 1.00 66.38 106 GLY A C 1
ATOM 870 O O . GLY A 1 106 ? -5.230 -8.208 7.755 1.00 66.38 106 GLY A O 1
ATOM 871 N N . VAL A 1 107 ? -3.998 -9.898 8.572 1.00 75.31 107 VAL A N 1
ATOM 872 C CA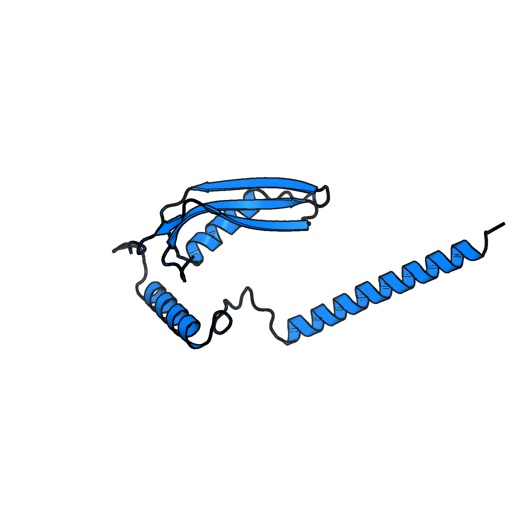 . VAL A 1 107 ? -5.116 -10.819 8.785 1.00 75.31 107 VAL A CA 1
ATOM 873 C C . VAL A 1 107 ? -5.378 -10.879 10.274 1.00 75.31 107 VAL A C 1
ATOM 875 O O . VAL A 1 107 ? -4.528 -11.332 11.025 1.00 75.31 107 VAL A O 1
ATOM 878 N N . MET A 1 108 ? -6.565 -10.436 10.682 1.00 63.66 108 MET A N 1
ATOM 879 C CA . MET A 1 108 ? -7.055 -10.767 12.016 1.00 63.66 108 MET A CA 1
ATOM 880 C C . MET A 1 108 ? -7.416 -12.238 12.021 1.00 63.66 108 MET A C 1
ATOM 882 O O . MET A 1 108 ? -8.189 -12.680 11.160 1.00 63.66 108 MET A O 1
ATOM 886 N N . THR A 1 109 ? -6.820 -12.972 12.950 1.00 72.50 109 THR A N 1
ATOM 887 C CA . THR A 1 109 ? -7.209 -14.349 13.240 1.00 72.50 109 THR A CA 1
ATOM 888 C C . THR A 1 109 ? -8.672 -14.381 13.682 1.00 72.50 109 THR A C 1
ATOM 890 O O . THR A 1 109 ? -9.231 -13.364 14.098 1.00 72.50 109 THR A O 1
ATOM 893 N N . THR A 1 110 ? -9.333 -15.529 13.539 1.00 63.72 110 THR A N 1
ATOM 894 C CA . THR A 1 110 ? -10.764 -15.657 13.854 1.00 63.72 110 THR A CA 1
ATOM 895 C C . THR A 1 110 ? -11.063 -15.236 15.299 1.00 63.72 110 THR A C 1
ATOM 897 O O . THR A 1 110 ? -12.003 -14.478 15.512 1.00 63.72 110 THR A O 1
ATOM 900 N N . GLY A 1 111 ? -10.181 -15.570 16.252 1.00 62.62 111 GLY A N 1
ATOM 901 C CA . GLY A 1 111 ? -10.315 -15.141 17.652 1.00 62.62 111 GLY A CA 1
ATOM 902 C C . GLY A 1 111 ? -10.207 -13.622 17.864 1.00 62.62 111 GLY A C 1
ATOM 903 O O . GLY A 1 111 ? -10.981 -13.041 18.616 1.00 62.62 111 GLY A O 1
ATOM 904 N N . GLU A 1 112 ? -9.321 -12.930 17.138 1.00 62.00 112 GLU A N 1
ATOM 905 C CA . GLU A 1 112 ? -9.195 -11.463 17.234 1.00 62.00 112 GLU A CA 1
ATOM 906 C C . GLU A 1 112 ? -10.396 -10.717 16.627 1.00 62.00 112 GLU A C 1
ATOM 908 O O . GLU A 1 112 ? -10.670 -9.571 16.998 1.00 62.00 112 GLU A O 1
ATOM 913 N N . ARG A 1 113 ? -11.108 -11.334 15.671 1.00 57.69 113 ARG A N 1
ATOM 914 C CA . ARG A 1 113 ? -12.342 -10.766 15.105 1.00 57.69 113 ARG A CA 1
ATOM 915 C C . ARG A 1 113 ? -13.481 -10.809 16.115 1.00 57.69 113 ARG A C 1
ATOM 917 O O . ARG A 1 113 ? -14.121 -9.780 16.314 1.00 57.69 113 ARG A O 1
ATOM 924 N N . GLU A 1 114 ? -13.667 -11.949 16.773 1.00 62.41 114 GLU A N 1
ATOM 925 C CA . GLU A 1 114 ? -14.717 -12.168 17.776 1.00 62.41 114 GLU A CA 1
ATOM 926 C C . GLU A 1 114 ? -14.551 -11.228 18.983 1.00 62.41 114 GLU A C 1
ATOM 928 O O . GLU A 1 114 ? -15.510 -10.578 19.410 1.00 62.41 114 GLU A O 1
ATOM 933 N N . GLU A 1 115 ? -13.320 -11.040 19.474 1.00 62.22 115 GLU A N 1
ATOM 934 C CA . GLU A 1 115 ? -13.043 -10.078 20.551 1.00 62.22 115 GLU A CA 1
ATOM 935 C C . GLU A 1 115 ? -13.343 -8.630 20.147 1.00 62.22 115 GLU A C 1
ATOM 937 O O . GLU A 1 115 ? -13.846 -7.839 20.949 1.00 62.22 115 GLU A O 1
ATOM 942 N N . ARG A 1 116 ? -13.033 -8.244 18.904 1.00 59.16 116 ARG A N 1
ATOM 943 C CA . ARG A 1 116 ? -13.311 -6.887 18.413 1.00 59.16 116 ARG A CA 1
ATOM 944 C C . ARG A 1 116 ? -14.791 -6.633 18.203 1.00 59.16 116 ARG A C 1
ATOM 946 O O . ARG A 1 116 ? -15.235 -5.513 18.448 1.00 59.16 116 ARG A O 1
ATOM 953 N N . GLU A 1 117 ? -15.524 -7.627 17.716 1.00 67.19 117 GLU A N 1
ATOM 954 C CA . GLU A 1 117 ? -16.978 -7.561 17.577 1.00 67.19 117 GLU A CA 1
ATOM 955 C C . GLU A 1 117 ? -17.638 -7.422 18.949 1.00 67.19 117 GLU A C 1
ATOM 957 O O . GLU A 1 117 ? -18.471 -6.535 19.125 1.00 67.19 117 GLU A O 1
ATOM 962 N N . SER A 1 118 ? -17.159 -8.172 19.944 1.00 59.59 118 SER A N 1
ATOM 963 C CA . SER A 1 118 ? -17.630 -8.081 21.330 1.00 59.59 118 SER A CA 1
ATOM 964 C C . SER A 1 118 ? -17.367 -6.697 21.932 1.00 59.59 118 SER A C 1
ATOM 966 O O . SER A 1 118 ? -18.306 -6.027 22.358 1.00 59.59 118 SER A O 1
ATOM 968 N N . ARG A 1 119 ? -16.129 -6.185 21.840 1.00 68.88 119 ARG A N 1
ATOM 969 C CA . ARG A 1 119 ? -15.788 -4.827 22.317 1.00 68.88 119 ARG A CA 1
ATOM 970 C C . ARG A 1 119 ? -16.562 -3.735 21.579 1.00 68.88 119 ARG A C 1
ATOM 972 O O . ARG A 1 119 ? -16.897 -2.709 22.160 1.00 68.88 119 ARG A O 1
ATOM 979 N N . ARG A 1 120 ? -16.842 -3.923 20.285 1.00 68.88 120 ARG A N 1
ATOM 980 C CA . ARG A 1 120 ? -17.649 -2.979 19.500 1.00 68.88 120 ARG A CA 1
ATOM 981 C C . ARG A 1 120 ? -19.107 -2.983 19.961 1.00 68.88 120 ARG A C 1
ATOM 983 O O . ARG A 1 120 ? -19.671 -1.901 20.088 1.00 68.88 120 ARG A O 1
ATOM 990 N N . CYS A 1 121 ? -19.684 -4.157 20.225 1.00 57.53 121 CYS A N 1
ATOM 991 C CA . CYS A 1 121 ? -21.034 -4.300 20.772 1.00 57.53 121 CYS A CA 1
ATOM 992 C C . CYS A 1 121 ? -21.160 -3.679 22.167 1.00 57.53 121 CYS A C 1
ATOM 994 O O . CYS A 1 121 ? -22.141 -2.975 22.419 1.00 57.53 121 CYS A O 1
ATOM 996 N N . GLU A 1 122 ? -20.166 -3.878 23.036 1.00 67.88 122 GLU A N 1
ATOM 997 C CA . GLU A 1 122 ? -20.096 -3.251 24.364 1.00 67.88 122 GLU A CA 1
ATOM 998 C C . GLU A 1 122 ? -20.091 -1.725 24.255 1.00 67.88 122 GLU A C 1
ATOM 1000 O O . GLU A 1 122 ? -21.008 -1.082 24.762 1.00 67.88 122 GLU A O 1
ATOM 1005 N N . TYR A 1 123 ? -19.170 -1.150 23.471 1.00 66.31 123 TYR A N 1
ATOM 1006 C CA . TYR A 1 123 ? -19.111 0.300 23.248 1.00 66.31 123 TYR A CA 1
ATOM 1007 C C . TYR A 1 123 ? -20.440 0.873 22.732 1.00 66.31 123 TYR A C 1
ATOM 1009 O O . TYR A 1 123 ? -20.914 1.888 23.238 1.00 66.31 123 TYR A O 1
ATOM 1017 N N . THR A 1 124 ? -21.086 0.219 21.758 1.00 66.19 124 THR A N 1
ATOM 1018 C CA . THR A 1 124 ? -22.387 0.681 21.241 1.00 66.19 124 THR A CA 1
ATOM 1019 C C . THR A 1 124 ? -23.527 0.540 22.252 1.00 66.19 124 THR A C 1
ATOM 1021 O O . THR A 1 124 ? -24.458 1.348 22.243 1.00 66.19 124 THR A O 1
ATOM 1024 N N . SER A 1 125 ? -23.475 -0.469 23.125 1.00 62.97 125 SER A N 1
ATOM 1025 C CA . SER A 1 125 ? -24.493 -0.700 24.157 1.00 62.97 125 SER A CA 1
ATOM 1026 C C . SER A 1 125 ? -24.383 0.334 25.274 1.00 62.97 125 SER A C 1
ATOM 1028 O O . SER A 1 125 ? -25.400 0.884 25.702 1.00 62.97 125 SER A O 1
ATOM 1030 N N . ASP A 1 126 ? -23.156 0.652 25.685 1.00 66.56 126 ASP A N 1
ATOM 1031 C CA . ASP A 1 126 ? -22.863 1.690 26.671 1.00 66.56 126 ASP A CA 1
ATOM 1032 C C . ASP A 1 126 ? -23.271 3.073 26.161 1.00 66.56 126 ASP A C 1
ATOM 1034 O O . ASP A 1 126 ? -23.946 3.815 2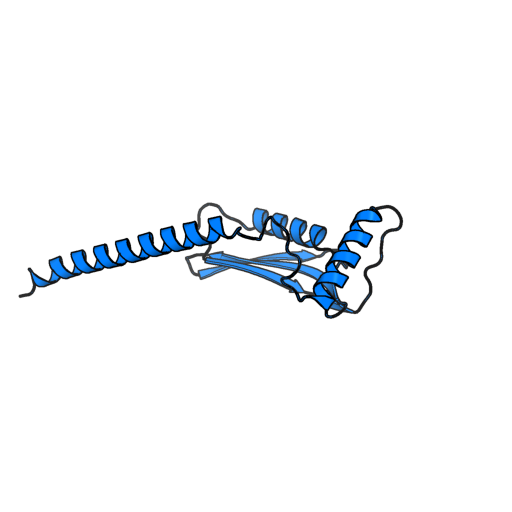6.876 1.00 66.56 126 ASP A O 1
ATOM 1038 N N . GLU A 1 127 ? -22.985 3.388 24.893 1.00 68.00 127 GLU A N 1
ATOM 1039 C CA . GLU A 1 127 ? -23.447 4.624 24.250 1.00 68.00 127 GLU A CA 1
ATOM 1040 C C . GLU A 1 127 ? -24.981 4.733 24.242 1.00 68.00 127 GLU A C 1
ATOM 1042 O O . GLU A 1 127 ? -25.532 5.769 24.625 1.00 68.00 127 GLU A O 1
ATOM 1047 N N . GLN A 1 128 ? -25.701 3.664 23.875 1.00 64.00 128 GLN A N 1
ATOM 1048 C CA . GLN A 1 128 ? -27.169 3.664 23.904 1.00 64.00 128 GLN A CA 1
ATOM 1049 C C . GLN A 1 128 ? -27.732 3.835 25.318 1.00 64.00 128 GLN A C 1
ATOM 1051 O O . GLN A 1 128 ? -28.765 4.487 25.494 1.00 64.00 128 GLN A O 1
ATOM 1056 N N . LYS A 1 129 ? -27.080 3.256 26.330 1.00 73.56 129 LYS A N 1
ATOM 1057 C CA . LYS A 1 129 ? -27.484 3.371 27.735 1.00 73.56 129 LYS A CA 1
ATOM 1058 C C . LYS A 1 129 ? -27.283 4.800 28.245 1.00 73.56 129 LYS A C 1
ATOM 1060 O O . LYS A 1 129 ? -28.210 5.367 28.822 1.00 73.56 129 LYS A O 1
ATOM 1065 N N . MET A 1 130 ? -26.148 5.415 27.907 1.00 66.69 130 MET A N 1
ATOM 1066 C CA . MET A 1 130 ? -25.826 6.811 28.220 1.00 66.69 130 MET A CA 1
ATOM 1067 C C . MET A 1 130 ? -26.808 7.801 27.573 1.00 66.69 130 MET A C 1
ATOM 1069 O O . MET A 1 130 ? -27.241 8.767 28.203 1.00 66.69 130 MET A O 1
ATOM 1073 N N . ILE A 1 131 ? -27.198 7.555 26.317 1.00 68.56 131 ILE A N 1
ATOM 1074 C CA . ILE A 1 131 ? -28.199 8.366 25.603 1.00 68.56 131 ILE A CA 1
ATOM 1075 C C . ILE A 1 131 ? -29.578 8.222 26.262 1.00 68.56 131 ILE A C 1
ATOM 1077 O O . ILE A 1 131 ? -30.283 9.215 26.454 1.00 68.56 131 ILE A O 1
ATOM 1081 N N . ARG A 1 132 ? -29.957 7.001 26.654 1.00 66.56 132 ARG A N 1
ATOM 1082 C CA . ARG A 1 132 ? -31.242 6.712 27.306 1.00 66.56 132 ARG A CA 1
ATOM 1083 C C . ARG A 1 132 ? -31.346 7.354 28.694 1.00 66.56 132 ARG A C 1
ATOM 1085 O O . ARG A 1 132 ? -32.404 7.875 29.040 1.00 66.56 132 ARG A O 1
ATOM 1092 N N . GLU A 1 133 ? -30.263 7.355 29.469 1.00 70.75 133 GLU A N 1
ATOM 1093 C CA . GLU A 1 133 ? -30.188 8.052 30.762 1.00 70.75 133 GLU A CA 1
ATOM 1094 C C . GLU A 1 133 ? -30.248 9.574 30.611 1.00 70.75 133 GLU A C 1
ATOM 1096 O O . GLU A 1 133 ? -30.995 10.226 31.340 1.00 70.75 133 GLU A O 1
ATOM 1101 N N . ARG A 1 134 ? -29.553 10.148 29.618 1.00 64.44 134 ARG A N 1
ATOM 1102 C CA . ARG A 1 134 ? -29.647 11.588 29.321 1.00 64.44 134 ARG A CA 1
ATOM 1103 C C . ARG A 1 134 ? -31.063 12.018 28.938 1.00 64.44 134 ARG A C 1
ATOM 1105 O O . ARG A 1 134 ? -31.527 13.055 29.402 1.00 64.44 134 ARG A O 1
ATOM 1112 N N . LEU A 1 135 ? -31.771 11.216 28.143 1.00 61.09 135 LEU A N 1
ATOM 1113 C CA . LEU A 1 135 ? -33.155 11.505 27.755 1.00 61.09 135 LEU A CA 1
ATOM 1114 C C . LEU A 1 135 ? -34.130 11.400 28.937 1.00 61.09 135 LEU A C 1
ATOM 1116 O O . LEU A 1 135 ? -35.050 12.207 29.017 1.00 61.09 135 LEU A O 1
ATOM 1120 N N . ARG A 1 136 ? -33.906 10.488 29.897 1.00 60.62 136 ARG A N 1
ATOM 1121 C CA . ARG A 1 136 ? -34.707 10.418 31.138 1.00 60.62 136 ARG A CA 1
ATOM 1122 C C . ARG A 1 136 ? -34.591 11.680 32.001 1.00 60.62 136 ARG A C 1
ATOM 1124 O O . ARG A 1 136 ? -35.568 12.046 32.645 1.00 60.62 136 ARG A O 1
ATOM 1131 N N . GLY A 1 137 ? -33.444 12.363 31.982 1.00 50.94 137 GLY A N 1
ATOM 1132 C CA . GLY A 1 137 ? -33.251 13.636 32.686 1.00 50.94 137 GLY A CA 1
ATOM 1133 C C . GLY A 1 137 ? -34.013 14.816 32.067 1.00 50.94 137 GLY A C 1
ATOM 1134 O O . GLY A 1 137 ? -34.500 15.677 32.795 1.00 50.94 137 GLY A O 1
ATOM 1135 N N . CYS A 1 138 ? -34.184 14.840 30.740 1.00 49.84 138 CYS A N 1
ATOM 1136 C CA . CYS A 1 138 ? -34.899 15.922 30.046 1.00 49.84 138 CYS A CA 1
ATOM 1137 C C . CYS A 1 138 ? -36.425 15.891 30.235 1.00 49.84 138 CYS A C 1
ATOM 1139 O O . CYS A 1 138 ? -37.052 16.942 30.156 1.00 49.84 138 CYS A O 1
ATOM 1141 N N . VAL A 1 139 ? -37.034 14.733 30.516 1.00 52.53 139 VAL A N 1
ATOM 1142 C CA . VAL A 1 139 ? -38.500 14.630 30.700 1.00 52.53 139 VAL A CA 1
ATOM 1143 C C . VAL A 1 139 ? -38.954 15.153 32.076 1.00 52.53 139 VAL A C 1
ATOM 1145 O O . VAL A 1 139 ? -40.121 15.477 32.255 1.00 52.53 139 VAL A O 1
ATOM 1148 N N . MET A 1 140 ? -38.038 15.309 33.042 1.00 47.69 140 MET A N 1
ATOM 1149 C CA . MET A 1 140 ? -38.361 15.749 34.412 1.00 47.69 140 MET A CA 1
ATOM 1150 C C . MET A 1 140 ? -38.358 17.278 34.610 1.00 47.69 140 MET A C 1
ATOM 1152 O O . MET A 1 140 ? -38.840 17.754 35.633 1.00 47.69 140 MET A O 1
ATOM 1156 N N . TYR A 1 141 ? -37.843 18.050 33.644 1.00 48.22 141 TYR A N 1
ATOM 1157 C CA . TYR A 1 141 ? -37.781 19.524 33.676 1.00 48.22 141 TYR A CA 1
ATOM 1158 C C . TYR A 1 141 ? -38.443 20.175 32.443 1.00 48.22 141 TYR A C 1
ATOM 1160 O O . TYR A 1 141 ? -38.084 21.282 32.046 1.00 48.22 141 TYR A O 1
ATOM 1168 N N . GLY A 1 142 ? -39.413 19.497 31.823 1.00 46.44 142 GLY A N 1
ATOM 1169 C CA . GLY A 1 142 ? -40.280 20.083 30.799 1.00 46.44 142 GLY A CA 1
ATOM 1170 C C . GLY A 1 142 ? -41.503 20.735 31.442 1.00 46.44 142 GLY A C 1
ATOM 1171 O O . GLY A 1 142 ? -42.423 20.029 31.846 1.00 46.44 142 GLY A O 1
ATOM 1172 N N . ARG A 1 143 ? -41.475 22.065 31.565 1.00 42.50 143 ARG A N 1
ATOM 1173 C CA . ARG A 1 143 ? -42.665 22.914 31.729 1.00 42.50 143 ARG A CA 1
ATOM 1174 C C . ARG A 1 143 ? -43.289 23.193 30.370 1.00 42.50 143 ARG A C 1
ATOM 1176 O O . ARG A 1 143 ? -42.500 23.343 29.411 1.00 42.50 143 ARG A O 1
#

Secondary structure (DSSP, 8-state):
-GGGTEEEEEEEEEEEETTS-EEEEEEEEEEE--HHHHHHHHHHHHHHH--TTS-EEEEEEEEEEEEESPPPPPTTTS-HHHHHHHHHHHHHHHHH-TTSS--GGGPPPHHHHHHHHHHHHHHHHHHHHHHHHHHHHHGGG--

Radius of gyration: 22.7 Å; chains: 1; bounding box: 65×43×53 Å

Foldseek 3Di:
DVVQQKWFFKKKKWWQFPVRDIDMDMDGHPTDDDPVVNVVVNVVRCVVRDDPPTHTPDMDMDTDDIDHDHDDDDPPPDDVVVVVVVVVLVVQCVPVNDPRDDDPVPDDDPVNVVVVVVVVVVVVVVVVVVVVVVVVVVVVPDD